Protein AF-A0A941I782-F1 (afdb_monomer_lite)

Foldseek 3Di:
DV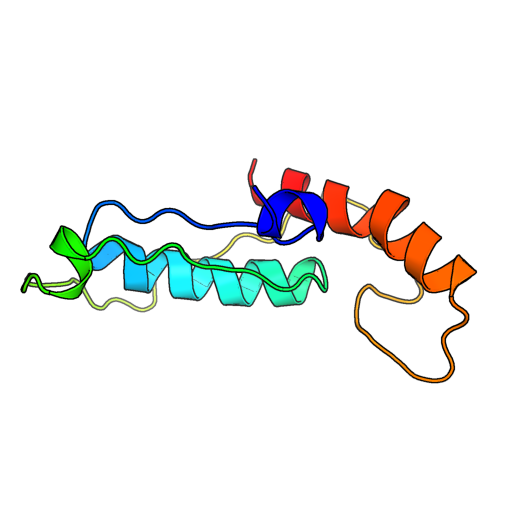CVVVLEAEAEDPAPQVVVQVVVVQVVLCQQQVHHYHYDDDPVHNVDDDDYDDDPVPHDQDQDPPADQDPVGRHDDPPDDPVNNVCSSPVGRNVSSVRSVD

Structure (mmCIF, N/CA/C/O backbone):
data_AF-A0A941I782-F1
#
_entry.id   AF-A0A941I782-F1
#
loop_
_atom_site.group_PDB
_atom_site.id
_atom_site.type_symbol
_atom_site.label_atom_id
_atom_site.label_alt_id
_atom_site.label_comp_id
_atom_site.label_asym_id
_atom_site.label_entity_id
_atom_site.label_seq_id
_atom_site.pdbx_PDB_ins_code
_atom_site.Cartn_x
_atom_site.Cartn_y
_atom_site.Cartn_z
_atom_site.occupancy
_atom_site.B_iso_or_equiv
_atom_site.auth_seq_id
_atom_site.auth_comp_id
_atom_site.auth_asym_id
_atom_site.auth_atom_id
_atom_site.pdbx_PDB_model_num
ATOM 1 N N . HIS A 1 1 ? 4.580 15.557 4.174 1.00 68.44 1 HIS A N 1
ATOM 2 C CA . HIS A 1 1 ? 5.153 16.095 2.919 1.00 68.44 1 HIS A CA 1
ATOM 3 C C . HIS A 1 1 ? 6.272 15.228 2.339 1.00 68.44 1 HIS A C 1
ATOM 5 O O . HIS A 1 1 ? 6.219 14.970 1.146 1.00 68.44 1 HIS A O 1
ATOM 11 N N . ILE A 1 2 ? 7.218 14.716 3.141 1.00 90.50 2 ILE A N 1
ATOM 12 C CA . ILE A 1 2 ? 8.343 13.904 2.632 1.00 90.50 2 ILE A CA 1
ATOM 13 C C . ILE A 1 2 ? 7.921 12.611 1.910 1.00 90.50 2 ILE A C 1
ATOM 15 O O . ILE A 1 2 ? 8.384 12.352 0.810 1.00 90.50 2 ILE A O 1
ATOM 19 N N . LEU A 1 3 ? 6.963 11.855 2.459 1.00 89.62 3 LEU A N 1
ATOM 20 C CA . LEU A 1 3 ? 6.509 10.588 1.862 1.00 89.62 3 LEU A CA 1
ATOM 21 C C . LEU A 1 3 ? 5.915 10.780 0.460 1.00 89.62 3 LEU A C 1
ATOM 23 O O . LEU A 1 3 ? 6.201 10.010 -0.449 1.00 89.62 3 LEU A O 1
ATOM 27 N N . LYS A 1 4 ? 5.172 11.876 0.264 1.00 83.81 4 LYS A N 1
ATOM 28 C CA . LYS A 1 4 ? 4.642 12.258 -1.049 1.00 83.81 4 LYS A CA 1
ATOM 29 C C . LYS A 1 4 ? 5.769 12.556 -2.044 1.00 83.81 4 LYS A C 1
ATOM 31 O O . LYS A 1 4 ? 5.662 12.161 -3.196 1.00 83.81 4 LYS A O 1
ATOM 36 N N . ALA A 1 5 ? 6.835 13.227 -1.603 1.00 86.69 5 ALA A N 1
ATOM 37 C CA . ALA A 1 5 ? 7.991 13.524 -2.451 1.00 86.69 5 ALA A CA 1
ATOM 38 C C . ALA A 1 5 ? 8.781 12.257 -2.825 1.00 86.69 5 ALA A C 1
ATOM 40 O O . ALA A 1 5 ? 9.282 12.159 -3.937 1.00 86.69 5 ALA A O 1
ATOM 41 N N . CYS A 1 6 ? 8.842 11.266 -1.932 1.00 89.00 6 CYS A N 1
ATOM 42 C CA . CYS A 1 6 ? 9.493 9.978 -2.188 1.00 89.00 6 CYS A CA 1
ATOM 43 C C . CYS A 1 6 ? 8.645 8.997 -3.015 1.00 89.00 6 CYS A C 1
ATOM 45 O O . CYS A 1 6 ? 9.048 7.851 -3.192 1.00 89.00 6 CYS A O 1
ATOM 47 N N . GLY A 1 7 ? 7.463 9.403 -3.484 1.00 89.69 7 GLY A N 1
ATOM 48 C CA . GLY A 1 7 ? 6.586 8.518 -4.242 1.00 89.69 7 GLY A CA 1
ATOM 49 C C . GLY A 1 7 ? 5.957 7.398 -3.401 1.00 89.69 7 GLY A C 1
ATOM 50 O O . GLY A 1 7 ? 5.649 6.336 -3.933 1.00 89.69 7 GLY A O 1
ATOM 51 N N . ILE A 1 8 ? 5.764 7.617 -2.097 1.00 95.31 8 ILE A N 1
ATOM 52 C CA . ILE A 1 8 ? 5.182 6.642 -1.164 1.00 95.31 8 ILE A CA 1
ATOM 53 C C . ILE A 1 8 ? 3.701 6.994 -0.944 1.00 95.31 8 ILE A C 1
ATOM 55 O O . ILE A 1 8 ? 3.417 8.033 -0.333 1.00 95.31 8 ILE A O 1
ATOM 59 N N . PRO A 1 9 ? 2.743 6.165 -1.407 1.00 94.62 9 PRO A N 1
ATOM 60 C CA . PRO A 1 9 ? 1.332 6.327 -1.077 1.00 94.62 9 PRO A CA 1
ATOM 61 C C . PRO A 1 9 ? 1.110 6.208 0.432 1.00 94.62 9 PRO A C 1
ATOM 63 O O . PRO A 1 9 ? 1.717 5.362 1.092 1.00 94.62 9 PRO A O 1
ATOM 66 N N . VAL A 1 10 ? 0.234 7.054 0.978 1.00 95.12 10 VAL A N 1
ATOM 67 C CA . VAL A 1 10 ? -0.071 7.093 2.413 1.00 95.12 10 VAL A CA 1
ATOM 68 C C . VAL A 1 10 ? -1.549 6.795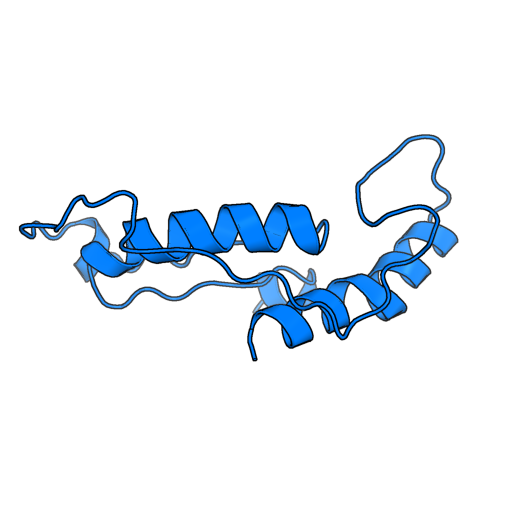 2.621 1.00 95.12 10 VAL A C 1
ATOM 70 O O . VAL A 1 10 ? -2.399 7.574 2.196 1.00 95.12 10 VAL A O 1
ATOM 73 N N . LEU A 1 11 ? -1.840 5.684 3.292 1.00 95.56 11 LEU A N 1
ATOM 74 C CA . LEU A 1 11 ? -3.183 5.311 3.727 1.00 95.56 11 LEU A CA 1
ATOM 75 C C . LEU A 1 11 ? -3.514 6.035 5.033 1.00 95.56 11 LEU A C 1
ATOM 77 O O . LEU A 1 11 ? -2.662 6.137 5.924 1.00 95.56 11 LEU A O 1
ATOM 81 N N . TYR A 1 12 ? -4.738 6.548 5.139 1.00 95.44 12 TYR A N 1
ATOM 82 C CA . TYR A 1 12 ? -5.167 7.352 6.280 1.00 95.44 12 TYR A CA 1
ATOM 83 C C . TYR A 1 12 ? -6.438 6.788 6.926 1.00 95.44 12 TYR A C 1
ATOM 85 O O . TYR A 1 12 ? -7.535 7.197 6.551 1.00 95.44 12 TYR A O 1
ATOM 93 N N . PRO A 1 13 ? -6.298 5.831 7.860 1.00 95.88 13 PRO A N 1
ATOM 94 C CA . PRO A 1 13 ? -7.421 5.317 8.632 1.00 95.88 13 PRO A CA 1
ATOM 95 C C . PRO A 1 13 ? -7.938 6.358 9.636 1.00 95.88 13 PRO A C 1
ATOM 97 O O . PRO A 1 13 ? -7.175 7.131 10.217 1.00 95.88 13 PRO A O 1
ATOM 100 N N . SER A 1 14 ? -9.246 6.332 9.849 1.00 95.44 14 SER A N 1
ATOM 101 C CA . SER A 1 14 ? -10.031 7.160 10.768 1.00 95.44 14 SER A CA 1
ATOM 102 C C . SER A 1 14 ? -10.655 6.338 11.903 1.00 95.44 14 SER A C 1
ATOM 104 O O . SER A 1 14 ? -11.175 6.911 12.857 1.00 95.44 14 SER A O 1
ATOM 106 N N . THR A 1 15 ? -10.596 5.003 11.834 1.00 95.25 15 THR A N 1
ATOM 107 C CA . THR A 1 15 ? -11.090 4.090 12.879 1.00 95.25 15 THR A CA 1
ATOM 108 C C . THR A 1 15 ? -10.142 2.908 13.076 1.00 95.25 15 THR A C 1
ATOM 110 O O . THR A 1 15 ? -9.360 2.591 12.182 1.00 95.25 15 THR A O 1
ATOM 113 N N . VAL A 1 16 ? -10.235 2.218 14.221 1.00 95.12 16 VAL A N 1
ATOM 114 C CA . VA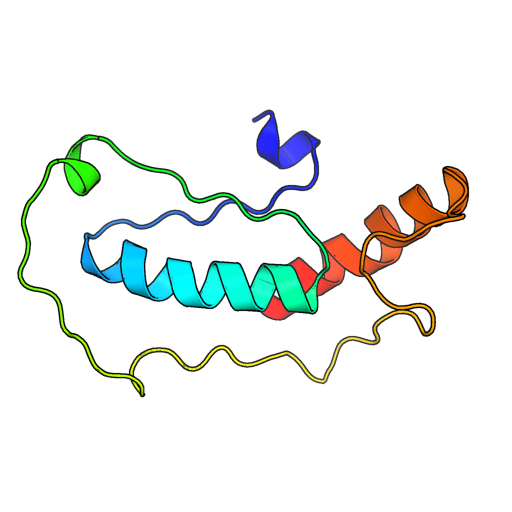L A 1 16 ? -9.444 1.001 14.505 1.00 95.12 16 VAL A CA 1
ATOM 115 C C . VAL A 1 16 ? -9.706 -0.103 13.469 1.00 95.12 16 VAL A C 1
ATOM 117 O O . VAL A 1 16 ? -8.779 -0.799 13.067 1.00 95.12 16 VAL A O 1
ATOM 120 N N . GLN A 1 17 ? -10.943 -0.230 12.980 1.00 95.75 17 GLN A N 1
ATOM 121 C CA . GLN A 1 17 ? -11.298 -1.194 11.933 1.00 95.75 17 GLN A CA 1
ATOM 122 C C . GLN A 1 17 ? -10.547 -0.913 10.625 1.00 95.75 17 GLN A C 1
ATOM 124 O O . GLN A 1 17 ? -9.992 -1.825 10.015 1.00 95.75 17 GLN A O 1
ATOM 129 N N . GLU A 1 18 ? -10.461 0.358 10.227 1.00 95.56 18 GLU A N 1
ATOM 130 C CA . GLU A 1 18 ? -9.788 0.747 8.987 1.00 95.56 18 GLU A CA 1
ATOM 131 C C . GLU A 1 18 ? -8.282 0.458 9.009 1.00 95.56 18 GLU A C 1
ATOM 133 O O . GLU A 1 18 ? -7.697 0.272 7.948 1.00 95.56 18 GLU A O 1
ATOM 138 N N . TYR A 1 19 ? -7.634 0.355 10.178 1.00 95.06 19 TYR A N 1
ATOM 139 C CA . TYR A 1 19 ? -6.238 -0.105 10.237 1.00 95.06 19 TYR A CA 1
ATOM 140 C C . TYR A 1 19 ? -6.081 -1.528 9.699 1.00 95.06 19 T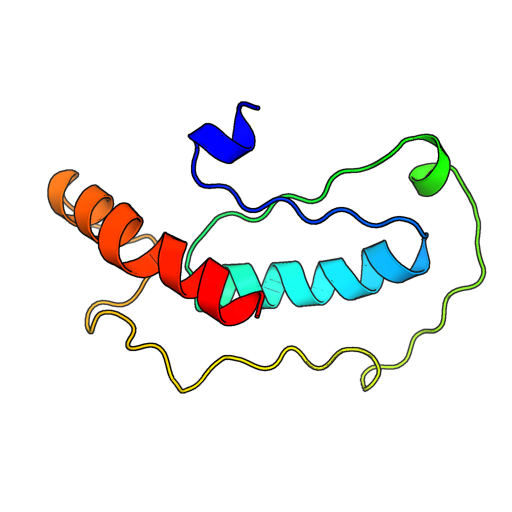YR A C 1
ATOM 142 O O . TYR A 1 19 ? -5.115 -1.811 8.987 1.00 95.06 19 TYR A O 1
ATOM 150 N N . LEU A 1 20 ? -7.026 -2.416 10.016 1.00 94.25 20 LEU A N 1
ATOM 151 C CA . LEU A 1 20 ? -7.016 -3.790 9.519 1.00 94.25 20 LEU A CA 1
ATOM 152 C C . LEU A 1 20 ? -7.315 -3.810 8.019 1.00 94.25 20 LEU A C 1
ATOM 154 O O . LEU A 1 20 ? -6.579 -4.425 7.243 1.00 94.25 20 LEU A O 1
ATOM 158 N N . ASP A 1 21 ? -8.337 -3.067 7.602 1.00 95.50 21 ASP A N 1
ATOM 159 C CA . ASP A 1 21 ? -8.788 -3.064 6.213 1.00 95.50 21 ASP A CA 1
ATOM 160 C C . ASP A 1 21 ? -7.754 -2.447 5.273 1.00 95.50 21 ASP A C 1
ATOM 162 O O . ASP A 1 21 ? -7.358 -3.030 4.259 1.00 95.50 21 ASP A O 1
ATOM 166 N N . TYR A 1 22 ? -7.254 -1.266 5.634 1.00 96.06 22 TYR A N 1
ATOM 167 C CA . TYR A 1 22 ? -6.215 -0.584 4.879 1.00 96.06 22 TYR A CA 1
ATOM 168 C C . TYR A 1 22 ? -4.872 -1.299 4.993 1.00 96.06 22 TYR A C 1
ATOM 170 O O . TYR A 1 22 ? -4.042 -1.151 4.101 1.00 96.06 22 TYR A O 1
ATOM 178 N N . GLY A 1 23 ? -4.654 -2.124 6.019 1.00 95.19 23 GLY A N 1
ATOM 179 C CA . GLY A 1 23 ? -3.507 -3.029 6.076 1.00 95.19 23 GLY A CA 1
ATOM 180 C C . GLY A 1 23 ? -3.511 -4.011 4.903 1.00 95.19 23 GLY A C 1
ATOM 181 O O . GLY A 1 23 ? -2.515 -4.121 4.181 1.00 95.19 23 GLY A O 1
ATOM 182 N N . LEU A 1 24 ? -4.656 -4.652 4.648 1.00 95.38 24 LEU A N 1
ATOM 183 C CA . LEU A 1 24 ? -4.834 -5.568 3.517 1.00 95.38 24 LEU A CA 1
ATOM 184 C C . LEU A 1 24 ? -4.708 -4.842 2.173 1.00 95.38 24 LEU A C 1
ATOM 186 O O . LEU A 1 24 ? -3.971 -5.298 1.291 1.00 95.38 24 LEU A O 1
ATOM 190 N N . HIS A 1 25 ? -5.330 -3.666 2.035 1.00 96.19 25 HIS A N 1
ATOM 191 C CA . HIS A 1 25 ? -5.140 -2.844 0.839 1.00 96.19 25 HIS A CA 1
ATOM 192 C C . HIS A 1 25 ? -3.690 -2.388 0.660 1.00 96.19 25 HIS A C 1
ATOM 194 O O . HIS A 1 25 ? -3.224 -2.325 -0.473 1.00 96.19 25 HIS A O 1
ATOM 200 N N . GLY A 1 26 ? -2.964 -2.085 1.735 1.00 96.19 26 GLY A N 1
ATOM 201 C CA . GLY A 1 26 ? -1.564 -1.671 1.680 1.00 96.19 26 GLY A CA 1
ATOM 202 C C . GLY A 1 26 ? -0.651 -2.780 1.169 1.00 96.19 26 GLY A C 1
ATOM 203 O O . GLY A 1 26 ? 0.226 -2.521 0.339 1.00 96.19 26 GLY A O 1
ATOM 204 N N . ILE A 1 27 ? -0.897 -4.024 1.590 1.00 95.44 27 ILE A N 1
ATOM 205 C CA . ILE A 1 27 ? -0.195 -5.201 1.065 1.00 95.44 27 ILE A CA 1
ATOM 206 C C . ILE A 1 27 ? -0.481 -5.354 -0.432 1.00 95.44 27 ILE A C 1
ATOM 208 O O . ILE A 1 27 ? 0.463 -5.397 -1.226 1.00 95.44 27 ILE A O 1
ATOM 212 N N . ALA A 1 28 ? -1.757 -5.385 -0.826 1.00 95.88 28 ALA A N 1
ATOM 213 C CA . ALA A 1 28 ? -2.158 -5.567 -2.221 1.00 95.88 28 ALA A CA 1
ATOM 214 C C . ALA A 1 28 ? -1.632 -4.443 -3.133 1.00 95.88 28 ALA A C 1
ATOM 216 O O . ALA A 1 28 ? -0.991 -4.725 -4.148 1.00 95.88 28 ALA A O 1
ATOM 217 N N . LEU A 1 29 ? -1.788 -3.180 -2.725 1.00 96.00 29 LEU A N 1
ATOM 218 C CA . LEU A 1 29 ? -1.262 -2.008 -3.429 1.00 96.00 29 LEU A CA 1
ATOM 219 C C . LEU A 1 29 ? 0.259 -2.095 -3.603 1.00 96.00 29 LEU A C 1
ATOM 221 O O . LEU A 1 29 ? 0.773 -1.845 -4.695 1.00 96.00 29 LEU A O 1
ATOM 225 N N . SER A 1 30 ? 0.992 -2.472 -2.550 1.00 95.81 30 SER A N 1
ATOM 226 C CA . SER A 1 30 ? 2.449 -2.617 -2.620 1.00 95.81 30 SER A CA 1
ATOM 227 C C . SER A 1 30 ? 2.860 -3.709 -3.610 1.00 95.81 30 SER A C 1
ATOM 229 O O . SER A 1 30 ? 3.779 -3.498 -4.402 1.00 95.81 30 SER A O 1
ATOM 231 N N . ARG A 1 31 ? 2.170 -4.859 -3.608 1.00 94.06 31 ARG A N 1
ATOM 232 C CA . ARG A 1 31 ? 2.464 -5.963 -4.539 1.00 94.06 31 ARG A CA 1
ATOM 233 C C . ARG A 1 31 ? 2.152 -5.597 -5.987 1.00 94.06 31 ARG A C 1
ATOM 235 O O . ARG A 1 31 ? 2.935 -5.930 -6.871 1.00 94.06 31 ARG A O 1
ATOM 242 N N . TYR A 1 32 ? 1.038 -4.910 -6.214 1.00 94.62 32 TYR A N 1
ATOM 243 C CA . TYR A 1 32 ? 0.594 -4.523 -7.548 1.00 94.62 32 TYR A CA 1
ATOM 244 C C . TYR A 1 32 ? 1.480 -3.434 -8.172 1.00 94.62 32 TYR A C 1
ATOM 246 O O . TYR A 1 32 ? 1.847 -3.515 -9.341 1.00 94.62 32 TYR A O 1
ATOM 254 N N . THR A 1 33 ? 1.863 -2.425 -7.387 1.00 94.69 33 THR A N 1
ATOM 255 C CA . THR A 1 33 ? 2.577 -1.237 -7.893 1.00 94.69 33 THR A CA 1
ATOM 256 C C . THR A 1 33 ? 4.094 -1.321 -7.748 1.00 94.69 33 THR A C 1
ATOM 258 O O . THR A 1 33 ? 4.822 -0.546 -8.370 1.00 94.69 33 THR A O 1
ATOM 261 N N . GLY A 1 34 ? 4.600 -2.218 -6.896 1.00 93.62 34 GLY A N 1
ATOM 262 C CA . GLY A 1 34 ? 6.013 -2.259 -6.520 1.00 93.62 34 GLY A CA 1
ATOM 263 C C . GLY A 1 34 ? 6.474 -1.008 -5.758 1.00 93.62 34 GLY A C 1
ATOM 264 O O . GLY A 1 34 ? 7.680 -0.735 -5.721 1.00 93.62 34 GLY A O 1
ATOM 265 N N . LEU A 1 35 ? 5.540 -0.215 -5.216 1.00 94.69 35 LEU A N 1
ATOM 266 C CA . LEU A 1 35 ? 5.816 0.915 -4.333 1.00 94.69 35 LEU A CA 1
ATOM 267 C C . LEU A 1 35 ? 5.849 0.474 -2.872 1.00 94.69 35 LEU A C 1
ATOM 269 O O . LEU A 1 35 ? 5.220 -0.502 -2.449 1.00 94.69 35 LEU A O 1
ATOM 273 N N . TRP A 1 36 ? 6.579 1.259 -2.090 1.00 94.62 36 TRP A N 1
ATOM 274 C CA . TRP A 1 36 ? 6.465 1.241 -0.643 1.00 94.62 36 TRP A CA 1
ATOM 275 C C . TRP A 1 36 ? 5.181 1.970 -0.278 1.00 94.62 36 TRP A C 1
ATOM 277 O O . TRP A 1 36 ? 4.920 3.043 -0.816 1.00 94.62 36 TRP A O 1
ATOM 287 N N . VAL A 1 37 ? 4.392 1.395 0.623 1.00 96.00 37 VAL A N 1
ATOM 288 C CA . VAL A 1 37 ? 3.140 1.984 1.102 1.00 96.00 37 VAL A CA 1
ATOM 289 C C . VAL A 1 37 ? 3.309 2.318 2.573 1.00 96.00 37 VAL A C 1
ATOM 291 O O . VAL A 1 37 ? 3.897 1.549 3.332 1.00 96.00 37 VAL A O 1
ATOM 294 N N . SER A 1 38 ? 2.814 3.481 2.970 1.00 96.00 38 SER A N 1
ATOM 295 C CA . SER A 1 38 ? 2.822 3.940 4.351 1.00 96.00 38 SER A CA 1
ATOM 296 C C . SER A 1 38 ? 1.397 4.025 4.881 1.00 96.00 38 SER A C 1
ATOM 298 O O . SER A 1 38 ? 0.452 4.247 4.127 1.00 96.00 38 SER A O 1
ATOM 300 N N . MET A 1 39 ? 1.246 3.876 6.191 1.00 96.00 39 MET A N 1
ATOM 301 C CA . MET A 1 39 ? -0.010 4.076 6.895 1.00 96.00 39 MET A CA 1
ATOM 302 C C . MET A 1 39 ? 0.212 5.141 7.960 1.00 96.00 39 MET A C 1
ATOM 304 O O . MET A 1 39 ? 1.177 5.073 8.725 1.00 96.00 39 MET A O 1
ATOM 308 N N . LYS A 1 40 ? -0.652 6.153 7.990 1.00 94.88 40 LYS A N 1
ATOM 309 C CA . LYS A 1 40 ? -0.577 7.198 9.005 1.00 94.88 40 LYS A CA 1
ATOM 310 C C . LYS A 1 40 ? -1.266 6.716 10.279 1.00 94.88 40 LYS A C 1
ATOM 312 O O . LYS A 1 40 ? -2.459 6.446 10.293 1.00 94.88 40 LYS A O 1
ATOM 317 N N . CYS A 1 41 ? -0.488 6.676 11.350 1.00 93.88 41 CYS A N 1
ATOM 318 C CA . CYS A 1 41 ? -0.929 6.286 12.677 1.00 93.88 41 CYS A CA 1
ATOM 319 C C . CYS A 1 41 ? -1.281 7.531 13.500 1.00 93.88 41 CYS A C 1
ATOM 321 O O . CYS A 1 41 ? -0.378 8.211 13.982 1.00 93.88 41 CYS A O 1
ATOM 323 N N . VAL A 1 42 ? -2.569 7.870 13.617 1.00 94.94 42 VAL A N 1
ATOM 324 C CA . VAL A 1 42 ? -3.011 8.968 14.494 1.00 94.94 42 VAL A CA 1
ATOM 325 C C . VAL A 1 42 ? -3.078 8.451 15.923 1.00 94.94 42 VAL A C 1
ATOM 327 O O . VAL A 1 42 ? -3.745 7.448 16.167 1.00 94.94 42 VAL A O 1
ATOM 330 N N . THR A 1 43 ? -2.402 9.135 16.847 1.00 95.12 43 THR A N 1
ATOM 331 C CA . THR A 1 43 ? -2.293 8.737 18.259 1.00 95.12 43 THR A CA 1
ATOM 332 C C . THR A 1 43 ? -3.651 8.401 18.870 1.00 95.12 43 THR A C 1
ATOM 334 O O . THR A 1 43 ? -3.824 7.294 19.367 1.00 95.12 43 THR A O 1
ATOM 337 N N . ASP A 1 44 ? -4.637 9.285 18.702 1.00 94.00 44 ASP A N 1
ATOM 338 C CA . ASP A 1 44 ? -5.988 9.122 19.248 1.00 94.00 44 ASP A CA 1
ATOM 339 C C . ASP A 1 44 ? -6.665 7.806 18.841 1.00 94.00 44 ASP A C 1
ATOM 341 O O . ASP A 1 44 ? -7.448 7.261 19.611 1.00 94.00 44 ASP A O 1
ATOM 345 N N . ILE A 1 45 ? -6.378 7.282 17.643 1.00 93.25 45 ILE A N 1
ATOM 346 C CA . ILE A 1 45 ? -6.986 6.037 17.160 1.00 93.25 45 ILE A CA 1
ATOM 347 C C . ILE A 1 45 ? -6.134 4.831 17.558 1.00 93.25 45 ILE A C 1
ATOM 349 O O . ILE A 1 45 ? -6.680 3.817 17.982 1.00 93.25 45 ILE A O 1
ATOM 353 N N . VAL A 1 46 ? -4.805 4.934 17.452 1.00 92.75 46 VAL A N 1
ATOM 354 C CA . VAL A 1 46 ? -3.884 3.826 17.767 1.00 92.75 46 VAL A CA 1
ATOM 355 C C . VAL A 1 46 ? -3.896 3.464 19.248 1.00 92.75 46 VAL A C 1
ATOM 357 O O . VAL A 1 46 ? -3.717 2.298 19.589 1.00 92.75 46 VAL A O 1
ATOM 360 N N . GLU A 1 47 ? -4.120 4.441 20.121 1.00 94.44 47 GLU A N 1
ATOM 361 C CA . GLU A 1 47 ? -4.219 4.221 21.567 1.00 94.44 47 GLU A CA 1
ATOM 362 C C . GLU A 1 47 ? -5.650 3.885 22.018 1.00 94.44 47 GLU A C 1
ATOM 364 O O . GLU A 1 47 ? -5.870 3.524 23.175 1.00 94.44 47 GLU A O 1
ATOM 369 N N . SER A 1 48 ? -6.632 3.976 21.115 1.00 91.56 48 SER A N 1
ATOM 370 C CA . SER A 1 48 ? -8.021 3.624 21.411 1.00 91.56 48 SER A CA 1
ATOM 371 C C . SER A 1 48 ? -8.271 2.117 21.318 1.00 91.56 48 SER A C 1
ATOM 373 O O . SER A 1 48 ? -7.623 1.392 20.564 1.00 91.56 48 SER A O 1
ATOM 375 N N . GLY A 1 49 ? -9.260 1.638 22.075 1.00 92.56 49 GLY A N 1
ATOM 376 C CA . GLY A 1 49 ? -9.793 0.285 21.950 1.00 92.56 49 GLY A CA 1
ATOM 377 C C . GLY A 1 49 ? -11.160 0.301 21.273 1.00 92.56 49 GLY A C 1
ATOM 378 O O . GLY A 1 49 ? -12.020 1.104 21.629 1.00 92.56 49 GLY A O 1
ATOM 379 N N . ALA A 1 50 ? -11.383 -0.613 20.331 1.00 93.81 50 ALA A N 1
ATOM 380 C CA . ALA A 1 50 ? -12.683 -0.832 19.706 1.00 93.81 50 ALA A CA 1
ATOM 381 C C . ALA A 1 50 ? -12.910 -2.328 19.456 1.00 93.81 50 ALA A C 1
ATOM 383 O O . ALA A 1 50 ? -11.959 -3.091 19.284 1.00 93.81 50 ALA A O 1
ATOM 384 N N . VAL A 1 51 ? -14.177 -2.744 19.413 1.00 95.50 51 VAL A N 1
ATOM 385 C CA . VAL A 1 51 ? -14.542 -4.066 18.890 1.00 95.50 51 VAL A CA 1
ATOM 386 C C . VAL A 1 51 ? -14.438 -4.002 17.371 1.00 95.50 51 VAL A C 1
ATOM 388 O O . VAL A 1 51 ? -15.023 -3.117 16.749 1.00 95.50 51 VAL A O 1
ATOM 391 N N . VAL A 1 52 ? -13.684 -4.931 16.792 1.00 94.69 52 VAL A N 1
ATOM 392 C CA . VAL A 1 52 ? -13.473 -5.034 15.346 1.00 94.69 52 VAL A CA 1
ATOM 393 C C . VAL A 1 52 ? -14.129 -6.293 14.802 1.00 94.69 52 VAL A C 1
ATOM 395 O O . VAL A 1 52 ? -14.213 -7.320 15.480 1.00 94.69 52 VAL A O 1
ATOM 398 N N . GLU A 1 53 ? -14.584 -6.212 13.562 1.00 95.06 53 GLU A N 1
ATOM 399 C CA . GLU A 1 53 ? -15.095 -7.344 12.811 1.00 95.06 53 GLU A CA 1
ATOM 400 C C . GLU A 1 53 ? -13.937 -8.034 12.084 1.00 95.06 53 GLU A C 1
ATOM 402 O O . GLU A 1 53 ? -13.240 -7.425 11.267 1.00 95.06 53 GLU A O 1
ATOM 407 N N . ILE A 1 54 ? -13.745 -9.321 12.372 1.00 93.94 54 ILE A N 1
ATOM 408 C CA . ILE A 1 54 ? -12.753 -10.164 11.702 1.00 93.94 54 ILE A CA 1
ATOM 409 C C . ILE A 1 54 ? -13.503 -11.122 10.784 1.00 93.94 54 ILE A C 1
ATOM 411 O O . ILE A 1 54 ? -14.047 -12.131 11.229 1.00 93.94 54 ILE A O 1
ATOM 415 N N . ASN A 1 55 ? -13.520 -10.796 9.497 1.00 93.94 55 ASN A N 1
ATOM 416 C CA . ASN A 1 55 ? -14.095 -11.633 8.456 1.00 93.94 55 ASN A CA 1
ATOM 417 C C . ASN A 1 55 ? -13.151 -11.635 7.235 1.00 93.94 55 ASN A C 1
ATOM 419 O O . ASN A 1 55 ? -12.853 -10.555 6.718 1.00 93.94 55 ASN A O 1
ATOM 423 N N . PRO A 1 56 ? -12.669 -12.807 6.771 1.00 88.62 56 PRO A N 1
ATOM 424 C CA . PRO A 1 56 ? -11.796 -12.910 5.598 1.00 88.62 56 PRO A CA 1
ATOM 425 C C . PRO A 1 56 ? -12.378 -12.290 4.323 1.00 88.62 56 PRO A C 1
ATOM 427 O O . PRO A 1 56 ? -11.628 -11.758 3.511 1.00 88.62 56 PRO A O 1
ATOM 430 N N . ASP A 1 57 ? -13.702 -12.312 4.167 1.00 93.12 57 ASP A N 1
ATOM 431 C CA . ASP A 1 57 ? -14.379 -11.819 2.964 1.00 93.12 57 ASP A CA 1
ATOM 432 C C . ASP A 1 57 ? -14.663 -10.311 3.006 1.00 93.12 57 ASP A C 1
ATOM 434 O O . ASP A 1 57 ? -15.148 -9.745 2.025 1.00 93.12 57 ASP A O 1
ATOM 438 N N . ARG A 1 58 ? -14.362 -9.645 4.130 1.00 91.81 58 ARG A N 1
ATOM 439 C CA . ARG A 1 58 ? -14.675 -8.227 4.356 1.00 91.81 58 ARG A CA 1
ATOM 440 C C . ARG A 1 58 ? -13.898 -7.296 3.433 1.00 91.81 58 ARG A C 1
ATOM 442 O O . ARG A 1 58 ? -14.424 -6.274 3.003 1.00 91.81 58 ARG A O 1
ATOM 449 N N . VAL A 1 59 ? -12.644 -7.640 3.152 1.00 94.06 59 VAL A N 1
ATOM 450 C CA . VAL A 1 59 ? -11.749 -6.839 2.316 1.00 94.06 59 VAL A CA 1
ATOM 451 C C . VAL A 1 59 ? -11.175 -7.730 1.237 1.00 94.06 59 VAL A C 1
ATOM 453 O O . VAL A 1 59 ? -10.307 -8.561 1.493 1.00 94.06 59 VAL A O 1
ATOM 456 N N . GLN A 1 60 ? -11.652 -7.521 0.014 1.00 93.44 60 GLN A N 1
ATOM 457 C CA . GLN A 1 60 ? -11.147 -8.187 -1.179 1.00 93.44 60 GLN A CA 1
ATOM 458 C C . GLN A 1 60 ? -10.556 -7.130 -2.111 1.00 93.44 60 GLN A C 1
ATOM 460 O O . GLN A 1 60 ? -11.291 -6.519 -2.889 1.00 93.44 60 GLN A O 1
ATOM 465 N N . PRO A 1 61 ? -9.243 -6.850 -2.006 1.00 92.75 61 PRO A N 1
ATOM 466 C CA . PRO A 1 61 ? -8.589 -5.889 -2.877 1.00 92.75 61 PRO A CA 1
ATOM 467 C C . PRO A 1 61 ? -8.762 -6.278 -4.345 1.00 92.75 61 PRO A C 1
ATOM 469 O O . PRO A 1 61 ? -8.284 -7.326 -4.779 1.00 92.75 61 PRO A O 1
ATOM 472 N N . VAL A 1 62 ? -9.428 -5.421 -5.115 1.00 92.19 62 VAL A N 1
ATOM 473 C CA . VAL A 1 62 ? -9.585 -5.608 -6.557 1.00 92.19 62 VAL A CA 1
ATOM 474 C C . VAL A 1 62 ? -8.368 -5.015 -7.249 1.00 92.19 62 VAL A C 1
ATOM 476 O O . VAL A 1 62 ? -8.041 -3.843 -7.072 1.00 92.19 62 VAL A O 1
ATOM 479 N N . ILE A 1 63 ? -7.671 -5.842 -8.023 1.00 92.75 63 ILE A N 1
ATOM 480 C CA . ILE A 1 63 ? -6.557 -5.381 -8.845 1.00 92.75 63 ILE A CA 1
ATOM 481 C C . ILE A 1 63 ? -7.138 -4.858 -10.161 1.00 92.75 63 ILE A C 1
ATOM 483 O O . ILE A 1 63 ? -7.853 -5.608 -10.825 1.00 92.75 63 ILE A O 1
ATOM 487 N N . PRO A 1 64 ? -6.838 -3.609 -10.556 1.00 90.06 64 PRO A N 1
ATOM 488 C CA . PRO A 1 64 ? -7.331 -3.065 -11.810 1.00 90.06 64 PRO A CA 1
ATOM 489 C C . PRO A 1 64 ? -6.717 -3.804 -13.004 1.00 90.06 64 PRO A C 1
ATOM 491 O O . PRO A 1 64 ? -5.510 -4.025 -13.086 1.00 90.06 64 PRO A O 1
ATOM 494 N N . ASP A 1 65 ? -7.576 -4.147 -13.949 1.00 87.69 65 ASP A N 1
ATOM 495 C CA . ASP A 1 65 ? -7.313 -4.881 -15.188 1.00 87.69 65 ASP A CA 1
ATOM 496 C C . ASP A 1 65 ? -7.118 -3.954 -16.404 1.00 87.69 65 ASP A C 1
ATOM 498 O O . ASP A 1 65 ? -6.670 -4.377 -17.468 1.00 87.69 65 ASP A O 1
ATOM 502 N N . ASN A 1 66 ? -7.393 -2.660 -16.236 1.00 84.56 66 ASN A N 1
ATOM 503 C CA . ASN A 1 66 ? -7.322 -1.640 -17.283 1.00 84.56 66 ASN A CA 1
ATOM 504 C C . ASN A 1 66 ? -5.969 -0.905 -17.380 1.00 84.56 66 ASN A C 1
ATOM 506 O O . ASN A 1 66 ? -5.828 0.002 -18.205 1.00 84.56 66 ASN A O 1
ATOM 510 N N . PHE A 1 67 ? -4.980 -1.260 -16.554 1.00 88.69 67 PHE A N 1
ATOM 511 C CA . PHE A 1 67 ? -3.669 -0.613 -16.536 1.00 88.69 67 PHE A CA 1
ATOM 512 C C . PHE A 1 67 ? -2.566 -1.582 -16.969 1.00 88.69 67 PHE A C 1
ATOM 514 O O . PHE A 1 67 ? -2.352 -2.629 -16.362 1.00 88.69 67 PHE A O 1
ATOM 521 N N . VAL A 1 68 ? -1.832 -1.217 -18.021 1.00 88.31 68 VAL A N 1
ATOM 522 C CA . VAL A 1 68 ? -0.757 -2.055 -18.562 1.00 88.31 68 VAL A CA 1
ATOM 523 C C . VAL A 1 68 ? 0.517 -1.845 -17.746 1.00 88.31 68 VAL A C 1
ATOM 525 O O . VAL A 1 68 ? 1.161 -0.797 -17.816 1.00 88.31 68 VAL A O 1
ATOM 528 N N . LEU A 1 69 ? 0.889 -2.866 -16.975 1.00 88.94 69 LEU A N 1
ATOM 529 C CA . LEU A 1 69 ? 2.174 -2.926 -16.283 1.00 88.94 69 LEU A CA 1
ATOM 530 C C . LEU A 1 69 ? 3.317 -3.201 -17.273 1.00 88.94 69 LEU A C 1
ATOM 532 O O . LEU A 1 69 ? 3.106 -3.838 -18.308 1.00 88.94 69 LEU A O 1
ATOM 536 N N . PRO A 1 70 ? 4.543 -2.738 -16.977 1.00 90.31 70 PRO A N 1
ATOM 537 C CA . PRO A 1 70 ? 5.660 -2.937 -17.881 1.00 90.31 70 PRO A CA 1
ATOM 538 C C . PRO A 1 70 ? 6.048 -4.424 -17.916 1.00 90.31 70 PRO A C 1
ATOM 540 O O . PRO A 1 70 ? 5.951 -5.127 -16.908 1.00 90.31 70 PRO A O 1
ATOM 543 N N . ALA A 1 71 ? 6.483 -4.911 -19.082 1.00 85.75 71 ALA A N 1
ATOM 544 C CA . ALA A 1 71 ? 6.751 -6.337 -19.314 1.00 85.75 71 ALA A CA 1
ATOM 545 C C . ALA A 1 71 ? 7.862 -6.905 -18.416 1.00 85.75 71 ALA A C 1
ATOM 547 O O . ALA A 1 71 ? 7.908 -8.098 -18.133 1.00 85.75 71 ALA A O 1
ATOM 548 N N . ASP A 1 72 ? 8.759 -6.039 -17.959 1.00 86.06 72 ASP A N 1
ATOM 549 C CA . ASP A 1 72 ? 9.844 -6.366 -17.048 1.00 86.06 72 ASP A CA 1
ATOM 550 C C . ASP A 1 72 ? 9.385 -6.390 -15.569 1.00 86.06 72 ASP A C 1
ATOM 552 O O . ASP A 1 72 ? 10.132 -6.821 -14.691 1.00 86.06 72 ASP A O 1
ATOM 556 N N . GLY A 1 73 ? 8.152 -5.974 -15.278 1.00 90.06 73 GLY A N 1
ATOM 557 C CA . GLY A 1 73 ? 7.565 -5.936 -13.943 1.00 90.06 73 GLY A CA 1
ATOM 558 C C . GLY A 1 73 ? 7.949 -4.700 -13.126 1.00 90.06 73 GLY A C 1
ATOM 559 O O . GLY A 1 73 ? 8.807 -3.900 -13.491 1.00 90.06 73 GLY A O 1
ATOM 560 N N . VAL A 1 74 ? 7.288 -4.536 -11.976 1.00 91.19 74 VAL A N 1
ATOM 561 C CA . VAL A 1 74 ? 7.401 -3.330 -11.133 1.00 91.19 74 VAL A CA 1
ATOM 562 C C . VAL A 1 74 ? 8.370 -3.461 -9.954 1.00 91.19 74 VAL A C 1
ATOM 564 O O . VAL A 1 74 ? 8.752 -2.463 -9.343 1.00 91.19 74 VAL A O 1
ATOM 567 N N . ASN A 1 75 ? 8.784 -4.674 -9.605 1.00 92.06 75 ASN A N 1
ATOM 568 C CA . ASN A 1 75 ? 9.529 -4.921 -8.371 1.00 92.06 75 ASN A CA 1
ATOM 569 C C . ASN A 1 75 ? 11.007 -4.514 -8.468 1.00 92.06 75 ASN A C 1
ATOM 571 O O . ASN A 1 75 ? 11.569 -4.363 -9.554 1.00 92.06 75 ASN A O 1
ATOM 575 N N . ILE A 1 76 ? 11.626 -4.299 -7.305 1.00 88.94 76 ILE A N 1
ATOM 576 C CA . ILE A 1 76 ? 13.065 -4.036 -7.207 1.00 88.94 76 ILE A CA 1
ATOM 577 C C . ILE A 1 76 ? 13.850 -5.283 -7.631 1.00 88.94 76 ILE A C 1
ATOM 579 O O . ILE A 1 76 ? 13.445 -6.404 -7.319 1.00 88.94 76 ILE A O 1
ATOM 583 N N . ARG A 1 77 ? 14.955 -5.098 -8.356 1.00 90.19 77 ARG A N 1
ATOM 584 C CA . ARG A 1 77 ? 15.771 -6.199 -8.885 1.00 90.19 77 ARG A CA 1
ATOM 585 C C . ARG A 1 77 ? 17.220 -5.780 -9.100 1.00 90.19 77 ARG A C 1
ATOM 587 O O . ARG A 1 77 ? 17.547 -4.598 -9.037 1.00 90.19 77 ARG A O 1
ATOM 594 N N . THR A 1 78 ? 18.066 -6.757 -9.402 1.00 88.75 78 THR A N 1
ATOM 595 C CA . THR A 1 78 ? 19.484 -6.577 -9.726 1.00 88.75 78 THR A CA 1
ATOM 596 C C . THR A 1 78 ? 19.862 -7.423 -10.950 1.00 88.75 78 THR A C 1
ATOM 598 O O . THR A 1 78 ? 19.426 -8.571 -11.033 1.00 88.75 78 THR A O 1
ATOM 601 N N . PRO A 1 79 ? 20.679 -6.909 -11.894 1.00 91.12 79 PRO A N 1
ATOM 602 C CA . PRO A 1 79 ? 21.137 -5.521 -12.038 1.00 91.12 79 PRO A CA 1
ATOM 603 C C . PRO A 1 79 ? 20.023 -4.599 -12.579 1.00 91.12 79 PRO A C 1
ATOM 605 O O . PRO A 1 79 ? 19.253 -4.999 -13.447 1.00 91.12 79 PRO A O 1
ATOM 608 N N . ASP A 1 80 ? 19.930 -3.362 -12.079 1.00 91.38 80 ASP A N 1
ATOM 609 C CA . ASP A 1 80 ? 18.900 -2.397 -12.505 1.00 91.38 80 ASP A CA 1
ATOM 610 C C . ASP A 1 80 ? 19.490 -0.975 -12.580 1.00 91.38 80 ASP A C 1
ATOM 612 O O . ASP A 1 80 ? 19.736 -0.365 -11.535 1.00 91.38 80 ASP A O 1
ATOM 616 N N . PRO A 1 81 ? 19.785 -0.445 -13.783 1.00 93.75 81 PRO A N 1
ATOM 617 C CA . PRO A 1 81 ? 20.404 0.869 -13.935 1.00 93.75 81 PRO A CA 1
ATOM 618 C C . PRO A 1 81 ? 19.459 1.989 -13.481 1.00 93.75 81 PRO A C 1
ATOM 620 O O . PRO A 1 81 ? 18.248 1.916 -13.681 1.00 93.75 81 PRO A O 1
ATOM 623 N N . VAL A 1 82 ? 20.022 3.062 -12.915 1.00 91.50 82 VAL A N 1
ATOM 624 C CA . VAL A 1 82 ? 19.261 4.165 -12.290 1.00 91.50 82 VAL A CA 1
ATOM 625 C C . VAL A 1 82 ? 18.221 4.771 -13.239 1.00 91.50 82 VAL A C 1
ATOM 627 O O . VAL A 1 82 ? 17.080 4.980 -12.840 1.00 91.50 82 VAL A O 1
ATOM 630 N N . LEU A 1 83 ? 18.569 4.968 -14.514 1.00 92.81 83 LEU A N 1
ATOM 631 C CA . LEU A 1 83 ? 17.639 5.507 -15.511 1.00 92.81 83 LEU A CA 1
ATOM 632 C C . LEU A 1 83 ? 16.417 4.596 -15.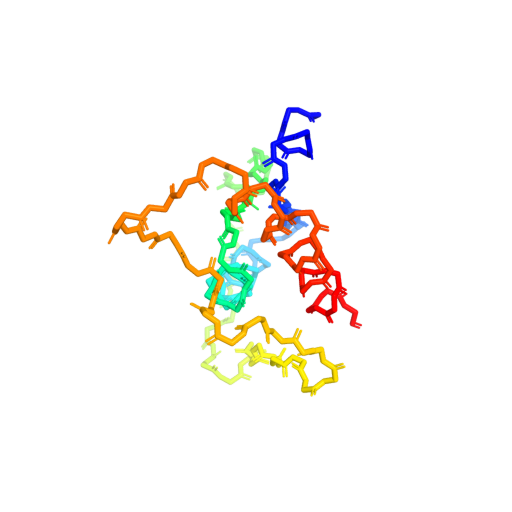724 1.00 92.81 83 LEU A C 1
ATOM 634 O O . LEU A 1 83 ? 15.295 5.081 -15.841 1.00 92.81 83 LEU A O 1
ATOM 638 N N . ALA A 1 84 ? 16.606 3.273 -15.737 1.00 91.56 84 ALA A N 1
ATOM 639 C CA . ALA A 1 84 ? 15.493 2.335 -15.873 1.00 91.56 84 ALA A CA 1
ATOM 640 C C . ALA A 1 84 ? 14.593 2.343 -14.627 1.00 91.56 84 ALA A C 1
ATOM 642 O O . ALA A 1 84 ? 13.371 2.252 -14.755 1.00 91.56 84 ALA A O 1
ATOM 643 N N . GLN A 1 85 ? 15.176 2.510 -13.433 1.00 91.06 85 GLN A N 1
ATOM 644 C CA . GLN A 1 85 ? 14.412 2.670 -12.192 1.00 91.06 85 GLN A CA 1
ATOM 645 C C . GLN A 1 85 ? 13.546 3.934 -12.225 1.00 91.06 85 GLN A C 1
ATOM 647 O O . GLN A 1 85 ? 12.363 3.876 -11.884 1.00 91.06 85 GLN A O 1
ATOM 652 N N . GLU A 1 86 ? 14.113 5.057 -12.667 1.00 92.06 86 GLU A N 1
ATOM 653 C CA . GLU A 1 86 ? 13.412 6.337 -12.771 1.00 92.06 86 GLU A CA 1
ATOM 654 C C . GLU A 1 86 ? 12.264 6.278 -13.785 1.00 92.06 86 GLU A C 1
ATOM 656 O O . GLU A 1 86 ? 11.144 6.692 -13.473 1.00 92.06 86 GLU A O 1
ATOM 661 N N . VAL A 1 87 ? 12.507 5.702 -14.967 1.00 92.12 87 VAL A N 1
ATOM 662 C CA . VAL A 1 87 ? 11.470 5.484 -15.988 1.00 92.12 87 VAL A CA 1
ATOM 663 C C . VAL A 1 87 ? 10.348 4.608 -15.433 1.00 92.12 87 VAL A C 1
ATOM 665 O O . VAL A 1 87 ? 9.172 4.941 -15.586 1.00 92.12 87 VAL A O 1
ATOM 668 N N . ARG A 1 88 ? 10.685 3.515 -14.735 1.00 93.12 88 ARG A N 1
ATOM 669 C CA . ARG A 1 88 ? 9.687 2.625 -14.126 1.00 93.12 88 ARG A CA 1
ATOM 670 C C . ARG A 1 88 ? 8.848 3.353 -13.076 1.00 93.12 88 ARG A C 1
ATOM 672 O O . ARG A 1 88 ? 7.625 3.212 -13.058 1.00 93.12 88 ARG A O 1
ATOM 679 N N . MET A 1 89 ? 9.501 4.136 -12.218 1.00 91.25 89 MET A N 1
ATOM 680 C CA . MET A 1 89 ? 8.851 4.911 -11.163 1.00 91.25 89 MET A CA 1
ATOM 681 C C . MET A 1 89 ? 7.862 5.933 -11.738 1.00 91.25 89 MET A C 1
ATOM 683 O O . MET A 1 89 ? 6.685 5.915 -11.372 1.00 91.25 89 MET A O 1
ATOM 687 N N . ASN A 1 90 ? 8.326 6.783 -12.656 1.00 91.44 90 ASN A N 1
ATOM 688 C CA . ASN A 1 90 ? 7.547 7.914 -13.160 1.00 91.44 90 ASN A CA 1
ATOM 689 C C . ASN A 1 90 ? 6.470 7.505 -14.169 1.00 91.44 90 ASN A C 1
ATOM 691 O O . ASN A 1 90 ? 5.390 8.088 -14.153 1.00 91.44 90 ASN A O 1
ATOM 695 N N . ASN A 1 91 ? 6.725 6.501 -15.016 1.00 91.94 91 ASN A N 1
ATOM 696 C CA . ASN A 1 91 ? 5.800 6.148 -16.099 1.00 91.94 91 ASN A CA 1
ATOM 697 C C . ASN A 1 91 ? 4.810 5.043 -15.730 1.00 91.94 91 ASN A C 1
ATOM 699 O O . ASN A 1 91 ? 3.768 4.942 -16.370 1.00 91.94 91 ASN A O 1
ATOM 703 N N . TYR A 1 92 ? 5.109 4.220 -14.719 1.00 93.69 92 TYR A N 1
ATOM 704 C CA . TYR A 1 92 ? 4.275 3.059 -14.396 1.00 93.69 92 TYR A CA 1
ATOM 705 C C . TYR A 1 92 ? 3.810 3.058 -12.948 1.00 93.69 92 TYR A C 1
ATOM 707 O O . TYR A 1 92 ? 2.607 3.068 -12.701 1.00 93.69 92 TYR A O 1
ATOM 715 N N . LYS A 1 93 ? 4.730 3.071 -11.976 1.00 93.69 93 LYS A N 1
ATOM 716 C CA . LYS A 1 93 ? 4.373 2.818 -10.570 1.00 93.69 93 LYS A CA 1
ATOM 717 C C . LYS A 1 93 ? 3.366 3.821 -10.008 1.00 93.69 93 LYS A C 1
ATOM 719 O O . LYS A 1 93 ? 2.414 3.424 -9.339 1.00 93.69 93 LYS A O 1
ATOM 724 N N . TRP A 1 94 ? 3.552 5.109 -10.303 1.00 91.56 94 TRP A N 1
ATOM 725 C CA . TRP A 1 94 ? 2.658 6.165 -9.821 1.00 91.56 94 TRP A CA 1
ATOM 726 C C . TRP A 1 94 ? 1.242 6.034 -10.388 1.00 91.56 94 TRP A C 1
ATOM 728 O O . TRP A 1 94 ? 0.254 6.126 -9.661 1.00 91.56 94 TRP A O 1
ATOM 738 N N . TYR A 1 95 ? 1.142 5.755 -11.686 1.00 92.62 95 TYR A N 1
ATOM 739 C CA . TYR A 1 95 ? -0.142 5.597 -12.360 1.00 92.62 95 TYR A CA 1
ATOM 740 C C . TYR A 1 95 ? -0.827 4.277 -12.010 1.00 92.62 95 TYR A C 1
ATOM 742 O O . TYR A 1 95 ? -2.046 4.261 -11.883 1.00 92.62 95 TYR A O 1
ATOM 750 N N . ALA A 1 96 ? -0.067 3.212 -11.751 1.00 93.69 96 ALA A N 1
ATOM 751 C CA . ALA A 1 96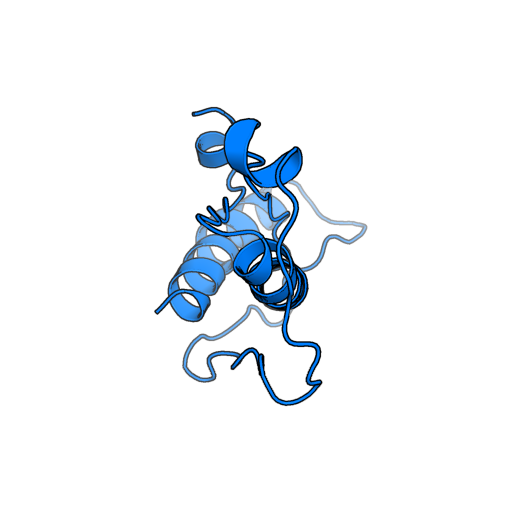 ? -0.602 1.969 -11.208 1.00 93.69 96 ALA A CA 1
ATOM 752 C C . ALA A 1 96 ? -1.238 2.202 -9.827 1.00 93.69 96 ALA A C 1
ATOM 754 O O . ALA A 1 96 ? -2.338 1.722 -9.565 1.00 93.69 96 ALA A O 1
ATOM 755 N N . ALA A 1 97 ? -0.597 2.994 -8.959 1.00 93.62 97 ALA A N 1
ATOM 756 C CA . ALA A 1 97 ? -1.169 3.349 -7.659 1.00 93.62 97 ALA A CA 1
ATOM 757 C C . ALA A 1 97 ? -2.448 4.186 -7.791 1.00 93.62 97 ALA A C 1
ATOM 759 O O . ALA A 1 97 ? -3.414 3.945 -7.070 1.00 93.62 97 ALA A O 1
ATOM 760 N N . LEU A 1 98 ? -2.479 5.130 -8.737 1.00 92.19 98 LEU A N 1
ATOM 761 C CA . LEU A 1 98 ? -3.685 5.902 -9.048 1.00 92.19 98 LEU A CA 1
ATOM 762 C C . LEU A 1 98 ? -4.804 5.031 -9.631 1.00 92.19 98 LEU A C 1
ATOM 764 O O . LEU A 1 98 ? -5.963 5.272 -9.321 1.00 92.19 98 LEU A O 1
ATOM 768 N N . ALA A 1 99 ? -4.473 4.042 -10.461 1.00 93.31 99 ALA A N 1
ATOM 769 C CA . ALA A 1 99 ? -5.444 3.104 -11.016 1.00 93.31 99 ALA A CA 1
ATOM 770 C C . ALA A 1 99 ? -6.035 2.193 -9.934 1.00 93.31 99 ALA A C 1
ATOM 772 O O . ALA A 1 99 ? -7.222 1.911 -9.975 1.00 93.31 99 ALA A O 1
ATOM 773 N N . TYR A 1 100 ? -5.226 1.771 -8.960 1.00 94.00 100 TYR A N 1
ATOM 774 C CA . TYR A 1 100 ? -5.685 0.955 -7.834 1.00 94.00 100 TYR A CA 1
ATOM 775 C C . TYR A 1 100 ? -6.577 1.735 -6.857 1.00 94.00 100 TYR A C 1
ATOM 777 O O . TYR A 1 100 ? -7.463 1.164 -6.237 1.00 94.00 100 TYR A O 1
ATOM 785 N N . ALA A 1 101 ? -6.316 3.032 -6.678 1.00 90.12 101 ALA A N 1
ATOM 786 C CA . ALA A 1 101 ? -7.059 3.876 -5.741 1.00 90.12 101 ALA A CA 1
ATOM 787 C C . ALA A 1 101 ? -8.372 4.453 -6.309 1.00 90.12 101 ALA A C 1
ATOM 789 O O . ALA A 1 101 ? -9.044 5.203 -5.600 1.00 90.12 101 ALA A O 1
ATOM 790 N N . ARG A 1 102 ? -8.692 4.180 -7.579 1.00 83.38 102 ARG A N 1
ATOM 791 C CA . ARG A 1 102 ? -9.945 4.581 -8.234 1.00 83.38 102 ARG A CA 1
ATOM 792 C C . ARG A 1 102 ? -11.003 3.507 -8.069 1.00 83.38 102 ARG A C 1
ATOM 794 O O . ARG A 1 102 ? -12.168 3.915 -7.883 1.00 83.38 102 ARG A O 1
#

Sequence (102 aa):
HILKACGIPVLYPSTVQEYLDYGLHGIALSRYTGLWVSMKCVTDIVESGAVVEINPDRVQPVIPDNFVLPADGVNIRTPDPVLAQEVRMNNYKWYAALAYAR

Organism: NCBI:txid2828733

Secondary structure (DSSP, 8-state):
-HHHHTT--EE--SSHHHHHHHHHHHHHHHHHH----EE---HHHHT--------TTS--PPPPSSS---TT-SS--SS--HHHHHHHIIIIIHHHHHHHT-

Radius of gyration: 15.62 Å; chains: 1; bounding box: 36×29×41 Å

pLDDT: mean 92.45, std 3.76, range [68.44, 96.19]